Protein AF-A0A2U1LSF4-F1 (afdb_monomer_lite)

Structure (mmCIF, N/CA/C/O backbone):
data_AF-A0A2U1LSF4-F1
#
_entry.id   AF-A0A2U1LSF4-F1
#
loop_
_atom_site.group_PDB
_atom_site.id
_atom_site.type_symbol
_atom_site.label_atom_id
_atom_site.label_alt_id
_atom_site.label_comp_id
_atom_site.label_asym_id
_atom_site.label_entity_id
_atom_site.label_seq_id
_atom_site.pdbx_PDB_ins_code
_atom_site.Cartn_x
_atom_site.Cartn_y
_atom_site.Cartn_z
_atom_site.occupancy
_atom_site.B_iso_or_equiv
_atom_site.auth_seq_id
_atom_site.auth_comp_id
_atom_site.auth_asym_id
_atom_site.auth_atom_id
_atom_site.pdbx_PDB_model_num
ATOM 1 N N . MET A 1 1 ? 60.356 -8.678 -15.578 1.00 37.06 1 MET A N 1
ATOM 2 C CA . MET A 1 1 ? 59.864 -7.395 -15.037 1.00 37.06 1 MET A CA 1
ATOM 3 C C . MET A 1 1 ? 58.344 -7.369 -15.114 1.00 37.06 1 MET A C 1
ATOM 5 O O . MET A 1 1 ? 57.811 -7.650 -16.174 1.00 37.06 1 MET A O 1
ATOM 9 N N . SER A 1 2 ? 57.720 -7.039 -13.982 1.00 38.88 2 SER A N 1
ATOM 10 C CA . SER A 1 2 ? 56.344 -6.568 -13.750 1.00 38.88 2 SER A CA 1
ATOM 11 C C . SER A 1 2 ? 55.143 -7.369 -14.277 1.00 38.88 2 SER A C 1
ATOM 13 O O . SER A 1 2 ? 54.723 -7.247 -15.421 1.00 38.88 2 SER A O 1
ATOM 15 N N . ASN A 1 3 ? 54.547 -8.122 -13.349 1.00 32.72 3 ASN A N 1
ATOM 16 C CA . ASN A 1 3 ? 53.196 -8.670 -13.392 1.00 32.72 3 ASN A CA 1
ATOM 17 C C . ASN A 1 3 ? 52.212 -7.588 -12.891 1.00 32.72 3 ASN A C 1
ATOM 19 O O . ASN A 1 3 ? 52.314 -7.150 -11.743 1.00 32.72 3 ASN A O 1
ATOM 23 N N . SER A 1 4 ? 51.298 -7.132 -13.750 1.00 43.44 4 SER A N 1
ATOM 24 C CA . SER A 1 4 ? 50.299 -6.104 -13.431 1.00 43.44 4 SER A CA 1
ATOM 25 C C . SER A 1 4 ? 49.102 -6.715 -12.690 1.00 43.44 4 SER A C 1
ATOM 27 O O . SER A 1 4 ? 48.309 -7.464 -13.252 1.00 43.44 4 SER A O 1
ATOM 29 N N . ASN A 1 5 ? 48.983 -6.379 -11.406 1.00 39.09 5 ASN A N 1
ATOM 30 C CA . ASN A 1 5 ? 47.922 -6.792 -10.480 1.00 39.09 5 ASN A CA 1
ATOM 31 C C . ASN A 1 5 ? 46.547 -6.179 -10.862 1.00 39.09 5 ASN A C 1
ATOM 33 O O . ASN A 1 5 ? 46.457 -4.954 -10.938 1.00 39.09 5 ASN A O 1
ATOM 37 N N . PRO A 1 6 ? 45.443 -6.948 -10.978 1.00 43.69 6 PRO A N 1
ATOM 38 C CA . PRO A 1 6 ? 44.110 -6.407 -11.291 1.00 43.69 6 PRO A CA 1
ATOM 39 C C . PRO A 1 6 ? 43.309 -5.934 -10.055 1.00 43.69 6 PRO A C 1
ATOM 41 O O . PRO A 1 6 ? 42.104 -5.710 -10.128 1.00 43.69 6 PRO A O 1
ATOM 44 N N . LYS A 1 7 ? 43.942 -5.779 -8.885 1.00 42.88 7 LYS A N 1
ATOM 45 C CA . LYS A 1 7 ? 43.232 -5.629 -7.597 1.00 42.88 7 LYS A CA 1
ATOM 46 C C . LYS A 1 7 ? 42.677 -4.231 -7.275 1.00 42.88 7 LYS A C 1
ATOM 48 O O . LYS A 1 7 ? 42.077 -4.072 -6.219 1.00 42.88 7 LYS A O 1
ATOM 53 N N . PHE A 1 8 ? 42.812 -3.238 -8.156 1.00 44.53 8 PHE A N 1
ATOM 54 C CA . PHE A 1 8 ? 42.413 -1.853 -7.845 1.00 44.53 8 PHE A CA 1
ATOM 55 C C . PHE A 1 8 ? 41.080 -1.378 -8.450 1.00 44.53 8 PHE A C 1
ATOM 57 O O . PHE A 1 8 ? 40.647 -0.277 -8.127 1.00 44.53 8 PHE A O 1
ATOM 64 N N . GLN A 1 9 ? 40.371 -2.185 -9.251 1.00 41.66 9 GLN A N 1
ATOM 65 C CA . GLN A 1 9 ? 39.077 -1.765 -9.832 1.00 41.66 9 GLN A CA 1
ATOM 66 C C . GLN A 1 9 ? 37.835 -2.125 -8.998 1.00 41.66 9 GLN A C 1
ATOM 68 O O . GLN A 1 9 ? 36.788 -1.508 -9.173 1.00 41.66 9 GLN A O 1
ATOM 73 N N . VAL A 1 10 ? 37.928 -3.068 -8.054 1.00 44.72 10 VAL A N 1
ATOM 74 C CA . VAL A 1 10 ? 36.752 -3.550 -7.295 1.00 44.72 10 VAL A CA 1
ATOM 75 C C . VAL A 1 10 ? 36.327 -2.572 -6.183 1.00 44.72 10 VAL A C 1
ATOM 77 O O . VAL A 1 10 ? 35.171 -2.561 -5.775 1.00 44.72 10 VAL A O 1
ATOM 80 N N . GLY A 1 11 ? 37.233 -1.701 -5.725 1.00 35.41 11 GLY A N 1
ATOM 81 C CA . GLY A 1 11 ? 36.958 -0.739 -4.650 1.00 35.41 11 GLY A CA 1
ATOM 82 C C . GLY A 1 11 ? 36.161 0.499 -5.072 1.00 35.41 11 GLY A C 1
ATOM 83 O O . GLY A 1 11 ? 35.499 1.097 -4.233 1.00 35.41 11 GLY A O 1
ATOM 84 N N . LEU A 1 12 ? 36.180 0.878 -6.355 1.00 39.47 12 LEU A N 1
ATOM 85 C CA . LEU A 1 12 ? 35.541 2.118 -6.817 1.00 39.47 12 LEU A CA 1
ATOM 86 C C . LEU A 1 12 ? 34.035 1.937 -7.074 1.00 39.47 12 LEU A C 1
ATOM 88 O O . LEU A 1 12 ? 33.238 2.799 -6.720 1.00 39.47 12 LEU A O 1
ATOM 92 N N . VAL A 1 13 ? 33.628 0.766 -7.581 1.00 43.84 13 VAL A N 1
ATOM 93 C CA . VAL A 1 13 ? 32.215 0.451 -7.874 1.00 43.84 13 VAL A CA 1
ATOM 94 C C . VAL A 1 13 ? 31.368 0.390 -6.600 1.00 43.84 13 VAL A C 1
ATOM 96 O O . VAL A 1 13 ? 30.196 0.745 -6.613 1.00 43.84 13 VAL A O 1
ATOM 99 N N . VAL A 1 14 ? 31.954 -0.034 -5.478 1.00 48.50 14 VAL A N 1
ATOM 100 C CA . VAL A 1 14 ? 31.236 -0.138 -4.201 1.00 48.50 14 VAL A CA 1
ATOM 101 C C . VAL A 1 14 ? 31.009 1.242 -3.577 1.00 48.50 14 VAL A C 1
ATOM 103 O O . VAL A 1 14 ? 29.969 1.459 -2.966 1.00 48.50 14 VAL A O 1
ATOM 106 N N . VAL A 1 15 ? 31.930 2.193 -3.763 1.00 41.41 15 VAL A N 1
ATOM 107 C CA . VAL A 1 15 ? 31.846 3.531 -3.150 1.00 41.41 15 VAL A CA 1
ATOM 108 C C . VAL A 1 15 ? 30.820 4.427 -3.859 1.00 41.41 15 VAL A C 1
ATOM 110 O O . VAL A 1 15 ? 30.089 5.141 -3.176 1.00 41.41 15 VAL A O 1
ATOM 113 N N . ASP A 1 16 ? 30.655 4.311 -5.182 1.00 43.78 16 ASP A N 1
ATOM 114 C CA . ASP A 1 16 ? 29.608 5.044 -5.922 1.00 43.78 16 ASP A CA 1
ATOM 115 C C . ASP A 1 16 ? 28.178 4.581 -5.575 1.00 43.78 16 ASP A C 1
ATOM 117 O O . ASP A 1 16 ? 27.219 5.351 -5.641 1.00 43.78 16 ASP A O 1
ATOM 121 N N . VAL A 1 17 ? 28.013 3.331 -5.129 1.00 48.72 17 VAL A N 1
ATOM 122 C CA . VAL A 1 17 ? 26.703 2.780 -4.734 1.00 48.72 17 VAL A CA 1
ATOM 123 C C . VAL A 1 17 ? 26.215 3.371 -3.403 1.00 48.72 17 VAL A C 1
ATOM 125 O O . VAL A 1 17 ? 25.007 3.565 -3.223 1.00 48.72 17 VAL A O 1
ATOM 128 N N . TYR A 1 18 ? 27.132 3.736 -2.499 1.00 45.00 18 TYR A N 1
ATOM 129 C CA . TYR A 1 18 ? 26.800 4.333 -1.199 1.00 45.00 18 TYR A CA 1
ATOM 130 C C . TYR A 1 18 ? 26.370 5.805 -1.278 1.00 45.00 18 TYR A C 1
ATOM 132 O O . TYR A 1 18 ? 25.729 6.288 -0.345 1.00 45.00 18 TYR A O 1
ATOM 140 N N . ALA A 1 19 ? 26.657 6.492 -2.388 1.00 49.28 19 ALA A N 1
ATOM 141 C CA . ALA A 1 19 ? 26.279 7.885 -2.631 1.00 49.28 19 ALA A CA 1
ATOM 142 C C . ALA A 1 19 ? 25.153 8.036 -3.671 1.00 49.28 19 ALA A C 1
ATOM 144 O O . ALA A 1 19 ? 24.907 9.136 -4.165 1.00 49.28 19 ALA A O 1
ATOM 145 N N . SER A 1 20 ? 24.448 6.952 -4.022 1.00 62.59 20 SER A N 1
ATOM 146 C CA . SER A 1 20 ? 23.329 7.064 -4.958 1.00 62.59 20 SER A CA 1
ATOM 147 C C . SER A 1 20 ? 22.110 7.704 -4.268 1.00 62.59 20 SER A C 1
ATOM 149 O O . SER A 1 20 ? 21.696 7.246 -3.197 1.00 62.59 20 SER A O 1
ATOM 151 N N . PRO A 1 21 ? 21.468 8.723 -4.873 1.00 69.31 21 PRO A N 1
ATOM 152 C CA . PRO A 1 21 ? 20.225 9.305 -4.356 1.00 69.31 21 PRO A CA 1
ATOM 153 C C . PRO A 1 21 ? 19.140 8.253 -4.068 1.00 69.31 21 PRO A C 1
ATOM 155 O O . PRO A 1 21 ? 18.372 8.380 -3.117 1.00 69.31 21 PRO A O 1
ATOM 158 N N . VAL A 1 22 ? 19.130 7.166 -4.849 1.00 72.62 22 VAL A N 1
ATOM 159 C CA . VAL A 1 22 ? 18.219 6.023 -4.701 1.00 72.62 22 VAL A CA 1
ATOM 160 C C . VAL A 1 22 ? 18.399 5.321 -3.353 1.00 72.62 22 VAL A C 1
ATOM 162 O O . VAL A 1 22 ? 17.413 5.038 -2.680 1.00 72.62 22 VAL A O 1
ATOM 165 N N . PHE A 1 23 ? 19.634 5.063 -2.919 1.00 76.44 23 PHE A N 1
ATOM 166 C CA . PHE A 1 23 ? 19.897 4.370 -1.655 1.00 76.44 23 PHE A CA 1
ATOM 167 C C . PHE A 1 23 ? 19.398 5.163 -0.439 1.00 76.44 23 PHE A C 1
ATOM 169 O O . PHE A 1 23 ? 18.808 4.593 0.482 1.00 76.44 23 PHE A O 1
ATOM 176 N N . SER A 1 24 ? 19.572 6.484 -0.460 1.00 78.69 24 SER A N 1
ATOM 177 C CA . SER A 1 24 ? 19.065 7.375 0.586 1.00 78.69 24 SER A CA 1
ATOM 178 C C . SER A 1 24 ? 17.536 7.375 0.641 1.00 78.69 24 SER A C 1
ATOM 180 O O . SER A 1 24 ? 16.972 7.264 1.728 1.00 78.69 24 SER A O 1
ATOM 182 N N . ILE A 1 25 ? 16.863 7.410 -0.515 1.00 81.38 25 ILE A N 1
ATOM 183 C CA . ILE A 1 25 ? 15.395 7.327 -0.601 1.00 81.38 25 ILE A CA 1
ATOM 184 C C . ILE A 1 25 ? 14.881 6.018 0.007 1.00 81.38 25 ILE A C 1
ATOM 186 O O . ILE A 1 25 ? 13.938 6.036 0.795 1.00 81.38 25 ILE A O 1
ATOM 190 N N . LEU A 1 26 ? 15.518 4.886 -0.307 1.00 84.69 26 LEU A N 1
ATOM 191 C CA . LEU A 1 26 ? 15.120 3.580 0.225 1.00 84.69 26 LEU A CA 1
ATOM 192 C C . LEU A 1 26 ? 15.265 3.503 1.752 1.00 84.69 26 LEU A C 1
ATOM 194 O O . LEU A 1 26 ? 14.383 2.972 2.425 1.00 84.69 26 LEU A O 1
ATOM 198 N N . LYS A 1 27 ? 16.336 4.081 2.310 1.00 85.12 27 LYS A N 1
ATOM 199 C CA . LYS A 1 27 ? 16.526 4.172 3.766 1.00 85.12 27 LYS A CA 1
ATOM 200 C C . LYS A 1 27 ? 15.484 5.058 4.436 1.00 85.12 27 LYS A C 1
ATOM 202 O O . LYS A 1 27 ? 14.939 4.676 5.468 1.00 85.12 27 LYS A O 1
ATOM 207 N N . VAL A 1 28 ? 15.211 6.232 3.864 1.00 87.19 28 VAL A N 1
ATOM 208 C CA . VAL A 1 28 ? 14.184 7.142 4.389 1.00 87.19 28 VAL A CA 1
ATOM 209 C C . VAL A 1 28 ? 12.827 6.449 4.374 1.00 87.19 28 VAL A C 1
ATOM 211 O O . VAL A 1 28 ? 12.156 6.433 5.398 1.00 87.19 28 VAL A O 1
ATOM 214 N N . LEU A 1 29 ? 12.473 5.787 3.269 1.00 87.69 29 LEU A N 1
ATOM 215 C CA . LEU A 1 29 ? 11.242 5.009 3.156 1.00 87.69 29 LEU A CA 1
ATOM 216 C C . LEU A 1 29 ? 11.136 3.937 4.251 1.00 87.69 29 LEU A C 1
ATOM 218 O O . LEU A 1 29 ? 10.089 3.816 4.881 1.00 87.69 29 LEU A O 1
ATOM 222 N N . GLU A 1 30 ? 12.203 3.178 4.510 1.00 89.44 30 GLU A N 1
ATOM 223 C CA . GLU A 1 30 ? 12.209 2.158 5.565 1.00 89.44 30 GLU A CA 1
ATOM 224 C C . GLU A 1 30 ? 11.974 2.768 6.958 1.00 89.44 30 GLU A C 1
ATOM 226 O O . GLU A 1 30 ? 11.168 2.252 7.739 1.00 89.44 30 GLU A O 1
ATOM 231 N N . VAL A 1 31 ? 12.643 3.883 7.266 1.00 91.00 31 VAL A N 1
ATOM 232 C CA . VAL A 1 31 ? 12.461 4.611 8.531 1.00 91.00 31 VAL A CA 1
ATOM 233 C C . VAL A 1 31 ? 11.034 5.142 8.646 1.00 91.00 31 VAL A C 1
ATOM 235 O O . VAL A 1 31 ? 10.408 4.962 9.689 1.00 91.00 31 VAL A O 1
ATOM 238 N N . THR A 1 32 ? 10.487 5.725 7.578 1.00 90.56 32 THR A N 1
ATOM 239 C CA . THR A 1 32 ? 9.107 6.220 7.532 1.00 90.56 32 THR A CA 1
ATOM 240 C C . THR A 1 32 ? 8.101 5.095 7.764 1.00 90.56 32 THR A C 1
ATOM 242 O O . THR A 1 32 ? 7.183 5.268 8.556 1.00 90.56 32 THR A O 1
ATOM 245 N N . VAL A 1 33 ? 8.283 3.921 7.152 1.00 92.62 33 VAL A N 1
ATOM 246 C CA . VAL A 1 33 ? 7.398 2.759 7.359 1.00 92.62 33 VAL A CA 1
ATOM 247 C C . VAL A 1 33 ? 7.415 2.302 8.815 1.00 92.62 33 VAL A C 1
ATOM 249 O O . VAL A 1 33 ? 6.355 2.122 9.414 1.00 92.62 33 VAL A O 1
ATOM 252 N N . LYS A 1 34 ? 8.606 2.144 9.407 1.00 92.88 34 LYS A N 1
ATOM 253 C CA . LYS A 1 34 ? 8.742 1.763 10.823 1.00 92.88 34 LYS A CA 1
ATOM 254 C C . LYS A 1 34 ? 8.123 2.807 11.745 1.00 92.88 34 LYS A C 1
ATOM 256 O O . LYS A 1 34 ? 7.481 2.449 12.729 1.00 92.88 34 LYS A O 1
ATOM 261 N N . PHE A 1 35 ? 8.296 4.083 11.412 1.00 93.56 35 PHE A N 1
ATOM 262 C CA . PHE A 1 35 ? 7.701 5.181 12.154 1.00 93.56 35 PHE A CA 1
ATOM 263 C C . PHE A 1 35 ? 6.171 5.160 12.074 1.00 93.56 35 PHE A C 1
ATOM 265 O O . PHE A 1 35 ? 5.537 5.228 13.116 1.00 93.56 35 PHE A O 1
ATOM 272 N N . ILE A 1 36 ? 5.576 4.984 10.888 1.00 93.00 36 ILE A N 1
ATOM 273 C CA . ILE A 1 36 ? 4.115 4.883 10.713 1.00 93.00 36 ILE A CA 1
ATOM 274 C C . ILE A 1 36 ? 3.548 3.722 11.529 1.00 93.00 36 ILE A C 1
ATOM 276 O O . ILE A 1 36 ? 2.548 3.897 12.220 1.00 93.00 36 ILE A O 1
ATOM 280 N N . LEU A 1 37 ? 4.190 2.550 11.473 1.00 93.75 37 LEU A N 1
ATOM 281 C CA . LEU A 1 37 ? 3.776 1.384 12.257 1.00 93.75 37 LEU A CA 1
ATOM 282 C C . LEU A 1 37 ? 3.753 1.714 13.750 1.00 93.75 37 LEU A C 1
ATOM 284 O O . LEU A 1 37 ? 2.719 1.550 14.396 1.00 93.75 37 LEU A O 1
ATOM 288 N N . LYS A 1 38 ? 4.863 2.246 14.268 1.00 93.81 38 LYS A N 1
ATOM 289 C CA . LYS A 1 38 ? 4.995 2.623 15.676 1.00 93.81 38 LYS A CA 1
ATOM 290 C C . LYS A 1 38 ? 3.989 3.705 16.083 1.00 93.81 38 LYS A C 1
ATOM 292 O O . LYS A 1 38 ? 3.303 3.550 17.085 1.00 93.81 38 LYS A O 1
ATOM 297 N N . ASP A 1 39 ? 3.853 4.766 15.291 1.00 92.94 39 ASP A N 1
ATOM 298 C CA . ASP A 1 39 ? 2.920 5.866 15.558 1.00 92.94 39 ASP A CA 1
ATOM 299 C C . ASP A 1 39 ? 1.464 5.382 15.563 1.00 92.94 39 ASP A C 1
ATOM 301 O O . ASP A 1 39 ? 0.668 5.803 16.403 1.00 92.94 39 ASP A O 1
ATOM 305 N N . SER A 1 40 ? 1.115 4.454 14.664 1.00 92.81 40 SER A N 1
ATOM 306 C CA . SER A 1 40 ? -0.220 3.852 14.621 1.00 92.81 40 SER A CA 1
ATOM 307 C C . SER A 1 40 ? -0.523 2.997 15.853 1.00 92.81 40 SER A C 1
ATOM 309 O O . SER A 1 40 ? -1.642 3.037 16.370 1.00 92.81 40 SER A O 1
ATOM 311 N N . GLU A 1 41 ? 0.477 2.278 16.364 1.00 91.62 41 GLU A N 1
ATOM 312 C CA . GLU A 1 41 ? 0.357 1.449 17.562 1.00 91.62 41 GLU A CA 1
ATOM 313 C C . GLU A 1 41 ? 0.235 2.298 18.835 1.00 91.62 41 GLU A C 1
ATOM 315 O O . GLU A 1 41 ? -0.596 2.005 19.699 1.00 91.62 41 GLU A O 1
ATOM 320 N N . GLU A 1 42 ? 1.017 3.376 18.929 1.00 92.50 42 GLU A N 1
ATOM 321 C CA . GLU A 1 42 ? 1.019 4.290 20.075 1.00 92.50 42 GLU A CA 1
ATOM 322 C C . GLU A 1 42 ? -0.264 5.127 20.142 1.00 92.50 42 GLU A C 1
ATOM 324 O O . GLU A 1 42 ? -0.877 5.246 21.205 1.00 92.50 42 GLU A O 1
ATOM 329 N N . LYS A 1 43 ? -0.705 5.693 19.010 1.00 89.12 43 LYS A N 1
ATOM 330 C CA . LYS A 1 43 ? -1.835 6.634 18.977 1.00 89.12 43 LYS A CA 1
ATOM 331 C C . LYS A 1 43 ? -3.204 5.975 18.847 1.00 89.12 43 LYS A C 1
ATOM 333 O O . LYS A 1 43 ? -4.196 6.602 19.231 1.00 89.12 43 LYS A O 1
ATOM 338 N N . LYS A 1 44 ? -3.290 4.747 18.321 1.00 85.81 44 LYS A N 1
ATOM 339 C CA . LYS A 1 44 ? -4.533 3.977 18.110 1.00 85.81 44 LYS A CA 1
ATOM 340 C C . LYS A 1 44 ? -5.667 4.825 17.511 1.00 85.81 44 LYS A C 1
ATOM 342 O O . LYS A 1 44 ? -5.663 5.109 16.320 1.00 85.81 44 LYS A O 1
ATOM 347 N N . THR A 1 45 ? -6.627 5.261 18.330 1.00 83.31 45 THR A N 1
ATOM 348 C CA . THR A 1 45 ? -7.805 6.042 17.911 1.00 83.31 45 THR A CA 1
ATOM 349 C C . THR A 1 45 ? -7.486 7.486 17.521 1.00 83.31 45 THR A C 1
ATOM 351 O O . THR A 1 45 ? -8.277 8.112 16.824 1.00 83.31 45 THR A O 1
ATOM 354 N N . THR A 1 46 ? -6.336 8.017 17.943 1.00 88.44 46 THR A N 1
ATOM 355 C CA . THR A 1 46 ? -5.875 9.381 17.621 1.00 88.44 46 THR A CA 1
ATOM 356 C C . THR A 1 46 ? -4.877 9.421 16.463 1.00 88.44 46 THR A C 1
ATOM 358 O O . THR A 1 46 ? -4.335 10.479 16.139 1.00 88.44 46 THR A O 1
ATOM 361 N N . PHE A 1 47 ? -4.613 8.273 15.833 1.00 91.50 47 PHE A N 1
ATOM 362 C CA . PHE A 1 47 ? -3.705 8.191 14.698 1.00 91.50 47 PHE A CA 1
ATOM 363 C C . PHE A 1 47 ? -4.249 8.995 13.510 1.00 91.50 47 PHE A C 1
ATOM 365 O O . PHE A 1 47 ? -5.378 8.786 13.066 1.00 91.50 47 PHE A O 1
ATOM 372 N N . ASN A 1 48 ? -3.427 9.902 12.977 1.00 90.12 48 ASN A N 1
ATOM 373 C CA . ASN A 1 48 ? -3.771 10.706 11.810 1.00 90.12 48 ASN A CA 1
ATOM 374 C C . ASN A 1 48 ? -2.942 10.250 10.597 1.00 90.12 48 ASN A C 1
ATOM 376 O O . ASN A 1 48 ? -1.741 10.521 10.560 1.00 90.12 48 ASN A O 1
ATOM 380 N N . PRO A 1 49 ? -3.555 9.606 9.587 1.00 88.25 49 PRO A N 1
ATOM 381 C CA . PRO A 1 49 ? -2.832 9.081 8.434 1.00 88.25 49 PRO A CA 1
ATOM 382 C C . PRO A 1 49 ? -2.435 10.165 7.412 1.00 88.25 49 PRO A C 1
ATOM 384 O O . PRO A 1 49 ? -1.531 9.949 6.606 1.00 88.25 49 PRO A O 1
ATOM 387 N N . ARG A 1 50 ? -3.096 11.334 7.414 1.00 87.88 50 ARG A N 1
ATOM 388 C CA . ARG A 1 50 ? -2.965 12.351 6.350 1.00 87.88 50 ARG A CA 1
ATOM 389 C C . ARG A 1 50 ? -1.548 12.913 6.155 1.00 87.88 50 ARG A C 1
ATOM 391 O O . ARG A 1 50 ? -1.142 13.018 4.999 1.00 87.88 50 ARG A O 1
ATOM 398 N N . PRO A 1 51 ? -0.767 13.236 7.203 1.00 88.56 51 PRO A N 1
ATOM 399 C CA . PRO A 1 51 ? 0.587 13.778 7.037 1.00 88.56 51 PRO A CA 1
ATOM 400 C C . PRO A 1 51 ? 1.545 12.849 6.273 1.00 88.56 51 PRO A C 1
ATOM 402 O O . PRO A 1 51 ? 2.480 13.310 5.614 1.00 88.56 51 PRO A O 1
ATOM 405 N N . TYR A 1 52 ? 1.307 11.535 6.327 1.00 86.38 52 TYR A N 1
ATOM 406 C CA . TYR A 1 52 ? 2.160 10.541 5.679 1.00 86.38 52 TYR A CA 1
ATOM 407 C C . TYR A 1 52 ? 1.971 10.493 4.162 1.00 86.38 52 TYR A C 1
ATOM 409 O O . TYR A 1 52 ? 2.934 10.211 3.452 1.00 86.38 52 TYR A O 1
ATOM 417 N N . PHE A 1 53 ? 0.778 10.828 3.658 1.00 83.56 53 PHE A N 1
ATOM 418 C CA . PHE A 1 53 ? 0.535 10.942 2.218 1.00 83.56 53 PHE A CA 1
ATOM 419 C C . PHE A 1 53 ? 1.464 11.989 1.599 1.00 83.56 53 PHE A C 1
ATOM 421 O O . PHE A 1 53 ? 2.248 11.679 0.708 1.00 83.56 53 PHE A O 1
ATOM 428 N N . SER A 1 54 ? 1.459 13.203 2.156 1.00 79.81 54 SER A N 1
ATOM 429 C CA . SER A 1 54 ? 2.272 14.321 1.668 1.00 79.81 54 SER A CA 1
ATOM 430 C C . SER A 1 54 ? 3.778 14.062 1.754 1.00 79.81 54 SER A C 1
ATOM 432 O O . SER A 1 54 ? 4.546 14.662 1.011 1.00 79.81 54 SER A O 1
ATOM 434 N N . THR A 1 55 ? 4.211 13.179 2.658 1.00 80.31 55 THR A N 1
ATOM 435 C CA . THR A 1 55 ? 5.628 12.809 2.802 1.00 80.31 55 THR A CA 1
ATOM 436 C C . THR A 1 55 ? 6.063 11.787 1.747 1.00 80.31 55 THR A C 1
ATOM 438 O O . THR A 1 55 ? 7.204 11.815 1.294 1.00 80.31 55 THR A O 1
ATOM 441 N N . LEU A 1 56 ? 5.165 10.878 1.355 1.00 79.00 56 LEU A N 1
ATOM 442 C CA . LEU A 1 56 ? 5.455 9.796 0.411 1.00 79.00 56 LEU A CA 1
ATOM 443 C C . LEU A 1 56 ? 5.162 10.178 -1.047 1.00 79.00 56 LEU A C 1
ATOM 445 O O . LEU A 1 56 ? 5.777 9.612 -1.946 1.00 79.00 56 LEU A O 1
ATOM 449 N N . ASP A 1 57 ? 4.284 11.153 -1.285 1.00 77.50 57 ASP A N 1
ATOM 450 C CA . ASP A 1 57 ? 3.909 11.615 -2.627 1.00 77.50 57 ASP A CA 1
ATOM 451 C C . ASP A 1 57 ? 5.104 12.086 -3.494 1.00 77.50 57 ASP A C 1
ATOM 453 O O . ASP A 1 57 ? 5.246 11.626 -4.633 1.00 77.50 57 ASP A O 1
ATOM 457 N N . PRO A 1 58 ? 6.061 12.886 -2.975 1.00 76.44 58 PRO A N 1
ATOM 458 C CA . PRO A 1 58 ? 7.217 13.321 -3.762 1.00 76.44 58 PRO A CA 1
ATOM 459 C C . PRO A 1 58 ? 8.127 12.170 -4.208 1.00 76.44 58 PRO A C 1
ATOM 461 O O . PRO A 1 58 ? 8.849 12.301 -5.193 1.00 76.44 58 PRO A O 1
ATOM 464 N N . VAL A 1 59 ? 8.095 11.027 -3.512 1.00 76.75 59 VAL A N 1
ATOM 465 C CA . VAL A 1 59 ? 8.952 9.869 -3.815 1.00 76.75 59 VAL A CA 1
ATOM 466 C C . VAL A 1 59 ? 8.566 9.216 -5.150 1.00 76.75 59 VAL A C 1
ATOM 468 O O . VAL A 1 59 ? 9.375 8.502 -5.739 1.00 76.75 59 VAL A O 1
ATOM 471 N N . PHE A 1 60 ? 7.354 9.456 -5.662 1.00 76.62 60 PHE A N 1
ATOM 472 C CA . PHE A 1 60 ? 6.889 8.878 -6.926 1.00 76.62 60 PHE A CA 1
ATOM 473 C C . PHE A 1 60 ? 7.408 9.603 -8.174 1.00 76.62 60 PHE A C 1
ATOM 475 O O . PHE A 1 60 ? 7.373 9.039 -9.283 1.00 76.62 60 PHE A O 1
ATOM 482 N N . ASP A 1 61 ? 7.852 10.853 -8.031 1.00 74.56 61 ASP A N 1
ATOM 483 C CA . ASP A 1 61 ? 8.354 11.620 -9.162 1.00 74.56 61 ASP A CA 1
ATOM 484 C C . ASP A 1 61 ? 9.774 11.165 -9.532 1.00 74.56 61 ASP A C 1
ATOM 486 O O . ASP A 1 61 ? 10.632 10.972 -8.677 1.00 74.56 61 ASP A O 1
ATOM 490 N N . GLY A 1 62 ? 10.007 10.875 -10.813 1.00 71.62 62 GLY A N 1
ATOM 491 C CA . GLY A 1 62 ? 11.285 10.309 -11.279 1.00 71.62 62 GLY A CA 1
ATOM 492 C C . GLY A 1 62 ? 11.668 8.909 -10.751 1.00 71.62 62 GLY A C 1
ATOM 493 O O . GLY A 1 62 ? 12.762 8.434 -11.057 1.00 71.62 62 GLY A O 1
ATOM 494 N N . ALA A 1 63 ? 10.802 8.216 -9.997 1.00 82.25 63 ALA A N 1
ATOM 495 C CA . ALA A 1 63 ? 11.105 6.895 -9.439 1.00 82.25 63 ALA A CA 1
ATOM 496 C C . ALA A 1 63 ? 11.386 5.834 -10.520 1.00 82.25 63 ALA A C 1
ATOM 498 O O . ALA A 1 63 ? 10.595 5.633 -11.446 1.00 82.25 63 ALA A O 1
ATOM 499 N N . ASN A 1 64 ? 12.494 5.106 -10.361 1.00 88.12 64 ASN A N 1
ATOM 500 C CA . ASN A 1 64 ? 12.816 3.938 -11.179 1.00 88.12 64 ASN A CA 1
ATOM 501 C C . ASN A 1 64 ? 12.121 2.669 -10.640 1.00 88.12 64 ASN A C 1
ATOM 503 O O . ASN A 1 64 ? 11.557 2.660 -9.545 1.00 88.12 64 ASN A O 1
ATOM 507 N N . LEU A 1 65 ? 12.191 1.563 -11.389 1.00 88.69 65 LEU A N 1
ATOM 508 C CA . LEU A 1 65 ? 11.542 0.306 -10.996 1.00 88.69 65 LEU A CA 1
ATOM 509 C C . LEU A 1 65 ? 12.012 -0.217 -9.624 1.00 88.69 65 LEU A C 1
ATOM 511 O O . LEU A 1 65 ? 11.207 -0.765 -8.876 1.00 88.69 65 LEU A O 1
ATOM 515 N N . GLN A 1 66 ? 13.281 -0.019 -9.255 1.00 89.56 66 GLN A N 1
ATOM 516 C CA . GLN A 1 66 ? 13.799 -0.429 -7.945 1.00 89.56 66 GLN A CA 1
ATOM 517 C C . GLN A 1 66 ? 13.087 0.320 -6.809 1.00 89.56 66 GLN A C 1
ATOM 519 O O . GLN A 1 66 ? 12.618 -0.310 -5.864 1.00 89.56 66 GLN A O 1
ATOM 524 N N . VAL A 1 67 ? 12.930 1.641 -6.929 1.00 89.94 67 VAL A N 1
ATOM 525 C CA . VAL A 1 67 ? 12.184 2.456 -5.956 1.00 89.94 67 VAL A CA 1
ATOM 526 C C . VAL A 1 67 ? 10.707 2.057 -5.925 1.00 89.94 67 VAL A C 1
ATOM 528 O O . VAL A 1 67 ? 10.146 1.883 -4.848 1.00 89.94 67 VAL A O 1
ATOM 531 N N . LEU A 1 68 ? 10.085 1.831 -7.087 1.00 91.94 68 LEU A N 1
ATOM 532 C CA . LEU A 1 68 ? 8.677 1.422 -7.179 1.00 91.94 68 LEU A CA 1
ATOM 533 C C . LEU A 1 68 ? 8.415 0.060 -6.514 1.00 91.94 68 LEU A C 1
ATOM 535 O O . LEU A 1 68 ? 7.443 -0.092 -5.778 1.00 91.94 68 LEU A O 1
ATOM 539 N N . THR A 1 69 ? 9.289 -0.928 -6.723 1.00 93.38 69 THR A N 1
ATOM 540 C CA . THR A 1 69 ? 9.164 -2.248 -6.070 1.00 93.38 69 THR A CA 1
ATOM 541 C C . THR A 1 69 ? 9.409 -2.185 -4.561 1.00 93.38 69 THR A C 1
ATOM 543 O O . THR A 1 69 ? 8.749 -2.898 -3.799 1.00 93.38 69 THR A O 1
ATOM 546 N N . ALA A 1 70 ? 10.299 -1.299 -4.103 1.00 92.94 70 ALA A N 1
ATOM 547 C CA . ALA A 1 70 ? 10.497 -1.047 -2.680 1.00 92.94 70 ALA A CA 1
ATOM 548 C C . ALA A 1 70 ? 9.273 -0.371 -2.047 1.00 92.94 70 ALA A C 1
ATOM 550 O O . ALA A 1 70 ? 8.807 -0.828 -1.008 1.00 92.94 70 ALA A O 1
ATOM 551 N N . LEU A 1 71 ? 8.695 0.639 -2.706 1.00 93.31 71 LEU A N 1
ATOM 552 C CA . LEU A 1 71 ? 7.431 1.262 -2.299 1.00 93.31 71 LEU A CA 1
ATOM 553 C C . LEU A 1 71 ? 6.301 0.234 -2.213 1.00 93.31 71 LEU A C 1
ATOM 555 O O . LEU A 1 71 ? 5.622 0.168 -1.194 1.00 93.31 71 LEU A O 1
ATOM 559 N N . ALA A 1 72 ? 6.146 -0.625 -3.223 1.00 95.31 72 ALA A N 1
ATOM 560 C CA . ALA A 1 72 ? 5.150 -1.694 -3.192 1.00 95.31 72 ALA A CA 1
ATOM 561 C C . ALA A 1 72 ? 5.366 -2.655 -2.007 1.00 95.31 72 ALA A C 1
ATOM 563 O O . ALA A 1 72 ? 4.417 -3.039 -1.325 1.00 95.31 72 ALA A O 1
ATOM 564 N N . SER A 1 73 ? 6.621 -3.007 -1.715 1.00 95.75 73 SER A N 1
ATOM 565 C CA . SER A 1 73 ? 6.962 -3.847 -0.559 1.00 95.75 73 SER A CA 1
ATOM 566 C C . SER A 1 73 ? 6.627 -3.152 0.767 1.00 95.75 73 SER A C 1
ATOM 568 O O . SER A 1 73 ? 6.070 -3.777 1.669 1.00 95.75 73 SER A O 1
ATOM 570 N N . SER A 1 74 ? 6.894 -1.849 0.867 1.00 95.25 74 SER A N 1
ATOM 571 C CA . SER A 1 74 ? 6.521 -1.015 2.011 1.00 95.25 74 SER A CA 1
ATOM 572 C C . SER A 1 74 ? 5.006 -0.900 2.187 1.00 95.25 74 SER A C 1
ATOM 574 O O . SER A 1 74 ? 4.509 -1.022 3.305 1.00 95.25 74 SER A O 1
ATOM 576 N N . PHE A 1 75 ? 4.245 -0.733 1.104 1.00 95.81 75 PHE A N 1
ATOM 577 C CA . PHE A 1 75 ? 2.782 -0.685 1.163 1.00 95.81 75 PHE A CA 1
ATOM 578 C C . PHE A 1 75 ? 2.188 -2.015 1.618 1.00 95.81 75 PHE A C 1
ATOM 580 O O . PHE A 1 75 ? 1.277 -2.008 2.439 1.00 95.81 75 PHE A O 1
ATOM 587 N N . HIS A 1 76 ?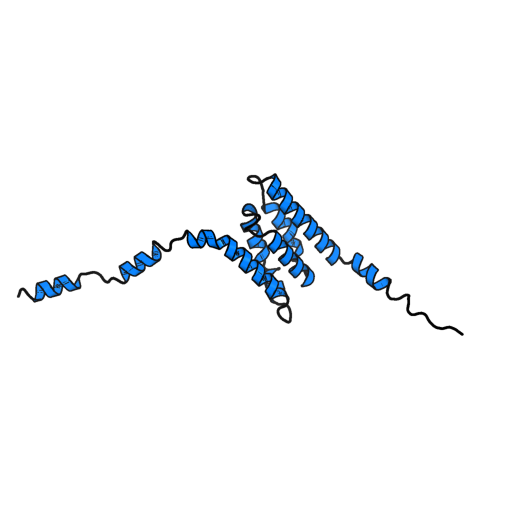 2.745 -3.154 1.210 1.00 97.38 76 HIS A N 1
ATOM 588 C CA . HIS A 1 76 ? 2.317 -4.446 1.752 1.00 97.38 76 HIS A CA 1
ATOM 589 C C . HIS A 1 76 ? 2.529 -4.554 3.280 1.00 97.38 76 HIS A C 1
ATOM 591 O O . HIS A 1 76 ? 1.725 -5.149 4.006 1.00 97.38 76 HIS A O 1
ATOM 597 N N . VAL A 1 77 ? 3.615 -3.972 3.804 1.00 96.56 77 VAL A N 1
ATOM 598 C CA . VAL A 1 77 ? 3.85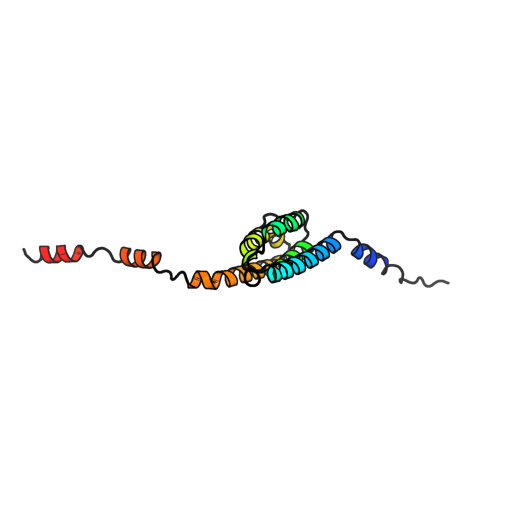7 -3.903 5.255 1.00 96.56 77 VAL A CA 1
ATOM 599 C C . VAL A 1 77 ? 2.822 -3.012 5.947 1.00 96.56 77 VAL A C 1
ATOM 601 O O . VAL A 1 77 ? 2.357 -3.375 7.025 1.00 96.56 77 VAL A O 1
ATOM 604 N N . LEU A 1 78 ? 2.431 -1.905 5.313 1.00 95.50 78 LEU A N 1
ATOM 605 C CA . LEU A 1 78 ? 1.435 -0.939 5.793 1.00 95.50 78 LEU A CA 1
ATOM 606 C C . LEU A 1 78 ? -0.009 -1.279 5.382 1.00 95.50 78 LEU A C 1
ATOM 608 O O . LEU A 1 78 ? -0.859 -0.391 5.340 1.00 95.50 78 LEU A O 1
ATOM 612 N N . GLN A 1 79 ? -0.289 -2.537 5.035 1.00 96.38 79 GLN A N 1
ATOM 613 C CA . GLN A 1 79 ? -1.586 -2.936 4.493 1.00 96.38 79 GLN A CA 1
ATOM 614 C C . GLN A 1 79 ? -2.772 -2.573 5.416 1.00 96.38 79 GLN A C 1
ATOM 616 O O . GLN A 1 79 ? -2.635 -2.621 6.646 1.00 96.38 79 GLN A O 1
ATOM 621 N N . PRO A 1 80 ? -3.962 -2.318 4.842 1.00 95.38 80 PRO A N 1
ATOM 622 C CA . PRO A 1 80 ? -5.182 -1.989 5.584 1.00 95.38 80 PRO A CA 1
ATOM 623 C C . PRO A 1 80 ? -5.545 -2.983 6.696 1.00 95.38 80 PRO A C 1
ATOM 625 O O . PRO A 1 80 ? -6.033 -2.585 7.750 1.00 95.38 80 PRO A O 1
ATOM 628 N N . LEU A 1 81 ? -5.252 -4.274 6.506 1.00 94.25 81 LEU A N 1
ATOM 629 C CA . LEU A 1 81 ? -5.527 -5.307 7.508 1.00 94.25 81 LEU A CA 1
ATOM 630 C C . LEU A 1 81 ? -4.693 -5.133 8.793 1.00 94.25 81 LEU A C 1
ATOM 632 O O . LEU A 1 81 ? -5.141 -5.514 9.871 1.00 94.25 81 LEU A O 1
ATOM 636 N N . LYS A 1 82 ? -3.491 -4.546 8.692 1.00 93.69 82 LYS A N 1
ATOM 637 C CA . LYS A 1 82 ? -2.610 -4.267 9.839 1.00 93.69 82 LYS A CA 1
ATOM 638 C C . LYS A 1 82 ? -2.890 -2.910 10.465 1.00 93.69 82 LYS A C 1
ATOM 640 O O . LYS A 1 82 ? -2.844 -2.786 11.684 1.00 93.69 82 LYS A O 1
ATOM 645 N N . ILE A 1 83 ? -3.168 -1.901 9.638 1.00 94.62 83 ILE A N 1
ATOM 646 C CA . ILE A 1 83 ? -3.437 -0.535 10.093 1.00 94.62 83 ILE A CA 1
ATOM 647 C C . ILE A 1 83 ? -4.748 -0.039 9.460 1.00 94.62 83 ILE A C 1
ATOM 649 O O . ILE A 1 83 ? -4.714 0.723 8.490 1.00 94.62 83 ILE A O 1
ATOM 653 N N . PRO A 1 84 ? -5.923 -0.409 10.006 1.00 92.62 84 PRO A N 1
ATOM 654 C CA . PRO A 1 84 ? -7.212 -0.038 9.414 1.00 92.62 84 PRO A CA 1
ATOM 655 C C . PRO A 1 84 ? -7.404 1.476 9.259 1.00 92.62 84 PRO A C 1
ATOM 657 O O . PRO A 1 84 ? -7.976 1.937 8.272 1.00 92.62 84 PRO A O 1
ATOM 660 N N . ALA A 1 85 ? -6.861 2.274 10.183 1.00 91.75 85 ALA A N 1
ATOM 661 C CA . ALA A 1 85 ? -6.911 3.735 10.117 1.00 91.75 85 ALA A CA 1
ATOM 662 C C . ALA A 1 85 ? -6.092 4.331 8.950 1.00 91.75 85 ALA A C 1
ATOM 664 O O . ALA A 1 85 ? -6.307 5.480 8.575 1.00 91.75 85 ALA A O 1
ATOM 665 N N . PHE A 1 86 ? -5.178 3.565 8.347 1.00 93.38 86 PHE A N 1
ATOM 666 C CA . PHE A 1 86 ? -4.353 3.991 7.213 1.00 93.38 86 PHE A CA 1
ATOM 667 C C . PHE A 1 86 ? -4.966 3.634 5.846 1.00 93.38 86 PHE A C 1
ATOM 669 O O . PHE A 1 86 ? -4.449 4.061 4.818 1.00 93.38 86 PHE A O 1
ATOM 676 N N . SER A 1 87 ? -6.086 2.902 5.811 1.00 94.12 87 SER A N 1
ATOM 677 C CA . SER A 1 87 ? -6.644 2.290 4.590 1.00 94.12 87 SER A CA 1
ATOM 678 C C . SER A 1 87 ? -6.887 3.266 3.434 1.00 94.12 87 SER A C 1
ATOM 680 O O . SER A 1 87 ? -6.558 2.957 2.291 1.00 94.12 87 SER A O 1
ATOM 682 N N . PHE A 1 88 ? -7.431 4.4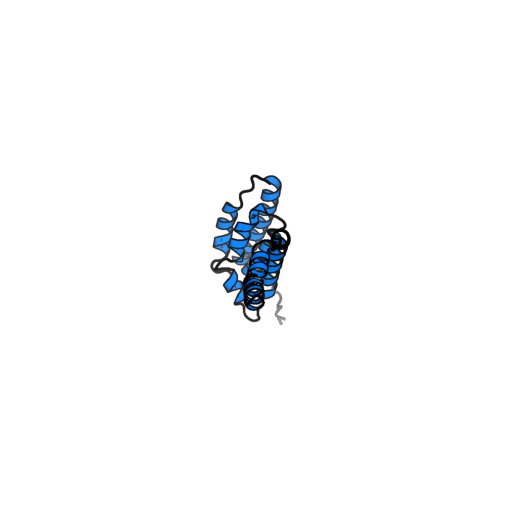55 3.714 1.00 93.56 88 PHE A N 1
ATOM 683 C CA . PHE A 1 88 ? -7.704 5.452 2.673 1.00 93.56 88 PHE A CA 1
ATOM 684 C C . PHE A 1 88 ? -6.421 6.029 2.073 1.00 93.56 88 PHE A C 1
ATOM 686 O O . PHE A 1 88 ? -6.280 6.065 0.855 1.00 93.56 88 PHE A O 1
ATOM 693 N N . VAL A 1 89 ? -5.462 6.419 2.918 1.00 94.00 89 VAL A N 1
ATOM 694 C CA . VAL A 1 89 ? -4.161 6.924 2.454 1.00 94.00 89 VAL A CA 1
ATOM 695 C C . VAL A 1 89 ? -3.400 5.834 1.707 1.00 94.00 89 VAL A C 1
ATOM 697 O O . VAL A 1 89 ? -2.816 6.093 0.661 1.00 94.00 89 VAL A O 1
ATOM 700 N N . TRP A 1 90 ? -3.453 4.597 2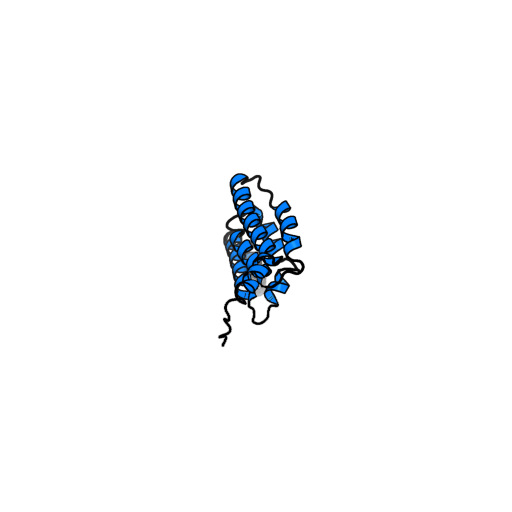.198 1.00 96.31 90 TRP A N 1
ATOM 701 C CA . TRP A 1 90 ? -2.868 3.447 1.521 1.00 96.31 90 TRP A CA 1
ATOM 702 C C . TRP A 1 90 ? -3.430 3.270 0.106 1.00 96.31 90 TRP A C 1
ATOM 704 O O . TRP A 1 90 ? -2.662 3.123 -0.843 1.00 96.31 90 TRP A O 1
ATOM 714 N N . LEU A 1 91 ? -4.755 3.341 -0.058 1.00 95.88 91 LEU A N 1
ATOM 715 C CA . LEU A 1 91 ? -5.396 3.198 -1.363 1.00 95.88 91 LEU A CA 1
ATOM 716 C C . LEU A 1 91 ? -5.035 4.357 -2.303 1.00 95.88 91 LEU A C 1
ATOM 718 O O . LEU A 1 91 ? -4.742 4.115 -3.474 1.00 95.88 91 LEU A O 1
ATOM 722 N N . GLU A 1 92 ? -4.997 5.594 -1.795 1.00 94.38 92 GLU A N 1
ATOM 723 C CA . GLU A 1 92 ? -4.541 6.771 -2.550 1.00 94.38 92 GLU A CA 1
ATOM 724 C C . GLU A 1 92 ? -3.094 6.585 -3.060 1.00 94.38 92 GLU A C 1
ATOM 726 O O . GLU A 1 92 ? -2.808 6.880 -4.219 1.00 94.38 92 GLU A O 1
ATOM 731 N N . LEU A 1 93 ? -2.192 6.029 -2.240 1.00 94.00 93 LEU A N 1
ATOM 732 C CA . LEU A 1 93 ? -0.795 5.763 -2.615 1.00 94.00 93 LEU A CA 1
ATOM 733 C C . LEU A 1 93 ? -0.660 4.621 -3.636 1.00 94.00 93 LEU A C 1
ATOM 735 O O . LEU A 1 93 ? 0.066 4.752 -4.623 1.00 94.00 93 LEU A O 1
ATOM 739 N N . VAL A 1 94 ? -1.369 3.506 -3.431 1.00 95.38 94 VAL A N 1
ATOM 740 C CA . VAL A 1 94 ? -1.320 2.332 -4.326 1.00 95.38 94 VAL A CA 1
ATOM 741 C C . VAL A 1 94 ? -1.932 2.633 -5.693 1.00 95.38 94 VAL A C 1
ATOM 743 O O . VAL A 1 94 ? -1.454 2.120 -6.704 1.00 95.38 94 VAL A O 1
ATOM 746 N N . SER A 1 95 ? -2.957 3.484 -5.746 1.00 94.81 95 SER A N 1
ATOM 747 C CA . SER A 1 95 ? -3.608 3.902 -6.995 1.00 94.81 95 SER A CA 1
ATOM 748 C C . SER A 1 95 ? -2.967 5.139 -7.638 1.00 94.81 95 SER A C 1
ATOM 750 O O . SER A 1 95 ? -3.438 5.615 -8.672 1.00 94.81 95 SER A O 1
ATOM 752 N N . HIS A 1 96 ? -1.882 5.669 -7.061 1.00 94.19 96 HIS A N 1
ATOM 753 C CA . HIS A 1 96 ? -1.323 6.945 -7.484 1.00 94.19 96 HIS A CA 1
ATOM 754 C C . HIS A 1 96 ? -0.864 6.933 -8.956 1.00 94.19 96 HIS A C 1
ATOM 756 O O . HIS A 1 96 ? -0.174 6.013 -9.409 1.00 94.19 96 HIS A O 1
ATOM 762 N N . ARG A 1 97 ? -1.195 7.996 -9.710 1.00 91.44 97 ARG A N 1
ATOM 763 C CA . ARG A 1 97 ? -0.942 8.112 -11.166 1.00 91.44 97 ARG A CA 1
ATOM 764 C C . ARG A 1 97 ? 0.535 8.017 -11.560 1.00 91.44 97 ARG A C 1
ATOM 766 O O . ARG A 1 97 ? 0.848 7.621 -12.677 1.00 91.44 97 ARG A O 1
ATOM 773 N N . SER A 1 98 ? 1.439 8.368 -10.647 1.00 89.88 98 SER A N 1
ATOM 774 C CA . SER A 1 98 ? 2.889 8.276 -10.858 1.00 89.88 98 SER A CA 1
ATOM 775 C C . SER A 1 98 ? 3.484 6.958 -10.356 1.00 89.88 98 SER A C 1
ATOM 777 O O . SER A 1 98 ? 4.657 6.699 -10.606 1.00 89.88 98 SER A O 1
ATOM 779 N N . PHE A 1 99 ? 2.693 6.128 -9.672 1.00 93.00 99 PHE A N 1
ATOM 780 C CA . PHE A 1 99 ? 3.108 4.845 -9.113 1.00 93.00 99 PHE A CA 1
ATOM 781 C C . PHE A 1 99 ? 2.567 3.674 -9.934 1.00 93.00 99 PHE A C 1
ATOM 783 O O . PHE A 1 99 ? 3.349 2.949 -10.548 1.00 93.00 99 PHE A O 1
ATOM 790 N N . MET A 1 100 ? 1.240 3.514 -9.990 1.00 94.62 100 MET A N 1
ATOM 791 C CA . MET A 1 100 ? 0.598 2.329 -10.566 1.00 94.62 100 MET A CA 1
ATOM 792 C C . MET A 1 100 ? 0.966 2.135 -12.046 1.00 94.62 100 MET A C 1
ATOM 794 O O . MET A 1 100 ? 1.470 1.062 -12.386 1.00 94.62 100 MET A O 1
ATOM 798 N N . PRO A 1 101 ? 0.824 3.140 -12.936 1.00 92.81 101 PRO A N 1
ATOM 799 C CA . PRO A 1 101 ? 1.178 2.958 -14.340 1.00 92.81 101 PRO A CA 1
ATOM 800 C C . PRO A 1 101 ? 2.660 2.634 -14.523 1.00 92.81 101 PRO A C 1
ATOM 802 O O . PRO A 1 101 ? 2.994 1.750 -15.306 1.00 92.81 101 PRO A O 1
ATOM 805 N N . LYS A 1 102 ? 3.560 3.292 -13.778 1.00 92.38 102 LYS A N 1
ATOM 806 C CA . LYS A 1 102 ? 5.008 3.058 -13.894 1.00 92.38 102 LYS A CA 1
ATOM 807 C C . LYS A 1 102 ? 5.410 1.667 -13.394 1.00 92.38 102 LYS A C 1
ATOM 809 O O . LYS A 1 102 ? 6.268 1.034 -14.004 1.00 92.38 102 LYS A O 1
ATOM 814 N N . LEU A 1 103 ? 4.778 1.171 -12.327 1.00 93.00 103 LEU A N 1
ATOM 815 C CA . LEU A 1 103 ? 5.015 -0.178 -11.806 1.00 93.00 103 LEU A CA 1
ATOM 816 C C . LEU A 1 103 ? 4.553 -1.251 -12.809 1.00 93.00 103 LEU A C 1
ATOM 818 O O . LEU A 1 103 ? 5.244 -2.251 -13.003 1.00 93.00 103 LEU A O 1
ATOM 822 N N . LEU A 1 104 ? 3.419 -1.026 -13.479 1.00 92.56 104 LEU A N 1
ATOM 823 C CA . LEU A 1 104 ? 2.824 -1.977 -14.427 1.00 92.56 104 LEU A CA 1
ATOM 824 C C . LEU A 1 104 ? 3.429 -1.920 -15.838 1.00 92.56 104 LEU A C 1
ATOM 826 O O . LEU A 1 104 ? 3.397 -2.926 -16.545 1.00 92.56 104 LEU A O 1
ATOM 830 N N . SER A 1 105 ? 4.006 -0.782 -16.236 1.00 88.06 105 SER A N 1
ATOM 831 C CA . SER A 1 105 ? 4.565 -0.562 -17.582 1.00 88.06 105 SER A CA 1
ATOM 832 C C . SER A 1 105 ? 5.980 -1.129 -17.773 1.00 88.06 105 SER A C 1
ATOM 834 O O . SER A 1 105 ? 6.571 -0.972 -18.838 1.00 88.06 105 SER A O 1
ATOM 836 N N . GLY A 1 106 ? 6.567 -1.765 -16.753 1.00 74.56 106 GLY A N 1
ATOM 837 C CA . GLY A 1 106 ? 7.925 -2.305 -16.829 1.00 74.56 106 GLY A CA 1
ATOM 838 C C . GLY A 1 106 ? 8.077 -3.444 -17.847 1.00 74.56 106 GLY A C 1
ATOM 839 O O . GLY A 1 106 ? 7.245 -4.353 -17.921 1.00 74.56 106 GLY A O 1
ATOM 840 N N . ASN A 1 107 ? 9.198 -3.446 -18.579 1.00 72.81 107 ASN A N 1
ATOM 841 C CA . ASN A 1 107 ? 9.571 -4.542 -19.480 1.00 72.81 107 ASN A CA 1
ATOM 842 C C . ASN A 1 107 ? 9.538 -5.895 -18.752 1.00 72.81 107 ASN A C 1
ATOM 844 O O . ASN A 1 107 ? 10.021 -6.018 -17.622 1.00 72.81 107 ASN A O 1
ATOM 848 N N . ALA A 1 108 ? 8.987 -6.911 -19.421 1.00 82.81 108 ALA A N 1
ATOM 849 C CA . ALA A 1 108 ? 8.808 -8.261 -18.884 1.00 82.81 108 ALA A CA 1
ATOM 850 C C . ALA A 1 108 ? 7.976 -8.338 -17.586 1.00 82.81 108 ALA A C 1
ATOM 852 O O . ALA A 1 108 ? 8.146 -9.274 -16.812 1.00 82.81 108 ALA A O 1
ATOM 853 N N . GLN A 1 109 ? 7.083 -7.368 -17.336 1.00 87.62 109 GLN A N 1
ATOM 854 C CA . GLN A 1 109 ? 6.076 -7.442 -16.265 1.00 87.62 109 GLN A CA 1
ATOM 855 C C . GLN A 1 109 ? 6.679 -7.578 -14.854 1.00 87.62 109 GLN A C 1
ATOM 857 O O . GLN A 1 109 ? 6.040 -8.065 -13.927 1.00 87.62 109 GLN A O 1
ATOM 862 N N . LYS A 1 110 ? 7.917 -7.110 -14.655 1.00 90.06 110 LYS A N 1
ATOM 863 C CA . LYS A 1 110 ? 8.653 -7.265 -13.388 1.00 90.06 110 LYS A CA 1
ATOM 864 C C . LYS A 1 110 ? 7.945 -6.652 -12.170 1.00 90.06 110 LYS A C 1
ATOM 866 O O . LYS A 1 110 ? 8.176 -7.098 -11.052 1.00 90.06 110 LYS A O 1
ATOM 871 N N . GLY A 1 111 ? 7.095 -5.642 -12.370 1.00 91.81 111 GLY A N 1
ATOM 872 C CA . GLY A 1 111 ? 6.310 -5.014 -11.301 1.00 91.81 111 GLY A CA 1
ATOM 873 C C . GLY A 1 111 ? 4.959 -5.680 -11.009 1.00 91.81 111 GLY A C 1
ATOM 874 O O . GLY A 1 111 ? 4.363 -5.403 -9.971 1.00 91.81 111 GLY A O 1
ATOM 875 N N . TRP A 1 112 ? 4.480 -6.581 -11.873 1.00 94.88 112 TRP A N 1
ATOM 876 C CA . TRP A 1 112 ? 3.152 -7.192 -11.743 1.00 94.88 112 TRP A CA 1
ATOM 877 C C . TRP A 1 112 ? 2.972 -8.040 -10.484 1.00 94.88 112 TRP A C 1
ATOM 879 O O . TRP A 1 112 ? 1.966 -7.842 -9.805 1.00 94.88 112 TRP A O 1
ATOM 889 N N . PRO A 1 113 ? 3.924 -8.914 -10.095 1.00 95.94 113 PRO A N 1
ATOM 890 C CA . PRO A 1 113 ? 3.777 -9.701 -8.871 1.00 95.94 113 PRO A CA 1
ATOM 891 C C . PRO A 1 113 ? 3.618 -8.830 -7.618 1.00 95.94 113 PRO A C 1
ATOM 893 O O . PRO A 1 113 ? 2.882 -9.181 -6.697 1.00 95.94 113 PRO A O 1
ATOM 896 N N . TYR A 1 114 ? 4.271 -7.663 -7.594 1.00 96.38 114 TYR A N 1
ATOM 897 C CA . TYR A 1 114 ? 4.148 -6.703 -6.498 1.00 96.38 114 TYR A CA 1
ATOM 898 C C . TYR A 1 114 ? 2.762 -6.060 -6.473 1.00 96.38 114 TYR A C 1
ATOM 900 O O . TYR A 1 114 ? 2.144 -5.991 -5.416 1.00 96.38 114 TYR A O 1
ATOM 908 N N . PHE A 1 115 ? 2.252 -5.627 -7.628 1.00 96.50 115 PHE A N 1
ATOM 909 C CA . PHE A 1 115 ? 0.920 -5.031 -7.702 1.00 96.50 115 PHE A CA 1
ATOM 910 C C . PHE A 1 115 ? -0.188 -6.047 -7.401 1.00 96.50 115 PHE A C 1
ATOM 912 O O . PHE A 1 115 ? -1.111 -5.746 -6.652 1.00 96.50 115 PHE A O 1
ATOM 919 N N . GLN A 1 116 ? -0.062 -7.280 -7.901 1.00 97.25 116 GLN A N 1
ATOM 920 C CA . GLN A 1 116 ? -0.982 -8.371 -7.581 1.00 97.25 116 GLN A CA 1
ATOM 921 C C . GLN A 1 116 ? -1.058 -8.612 -6.070 1.00 97.25 116 GLN A C 1
ATOM 923 O O . GLN A 1 116 ? -2.150 -8.763 -5.531 1.00 97.25 116 GLN A O 1
ATOM 928 N N . ARG A 1 117 ? 0.084 -8.606 -5.372 1.00 97.94 117 ARG A N 1
ATOM 929 C CA . ARG A 1 117 ? 0.118 -8.735 -3.910 1.00 97.94 117 ARG A CA 1
ATOM 930 C C . ARG A 1 117 ? -0.658 -7.615 -3.215 1.00 97.94 117 ARG A C 1
ATOM 932 O O . ARG A 1 117 ? -1.433 -7.907 -2.315 1.00 97.94 117 ARG A O 1
ATOM 939 N N . LEU A 1 118 ? -0.509 -6.368 -3.664 1.00 98.00 118 LEU A N 1
ATOM 940 C CA . LEU A 1 118 ? -1.267 -5.237 -3.116 1.00 98.00 118 LEU A CA 1
ATOM 941 C C . LEU A 1 118 ? -2.775 -5.400 -3.349 1.00 98.00 118 LEU A C 1
ATOM 943 O O . LEU A 1 118 ? -3.568 -5.136 -2.451 1.00 98.00 118 LEU A O 1
ATOM 947 N N . LEU A 1 119 ? -3.189 -5.885 -4.523 1.00 97.50 119 LEU A N 1
ATOM 948 C CA . LEU A 1 119 ? -4.600 -6.187 -4.779 1.00 97.50 119 LEU A CA 1
ATOM 949 C C . LEU A 1 119 ? -5.132 -7.275 -3.841 1.00 97.50 119 LEU A C 1
ATOM 951 O O . LEU A 1 119 ? -6.241 -7.147 -3.332 1.00 97.50 119 LEU A O 1
ATOM 955 N N . VAL A 1 120 ? -4.342 -8.318 -3.575 1.00 97.81 120 VAL A N 1
ATOM 956 C CA . VAL A 1 120 ? -4.708 -9.353 -2.598 1.00 97.81 120 VAL 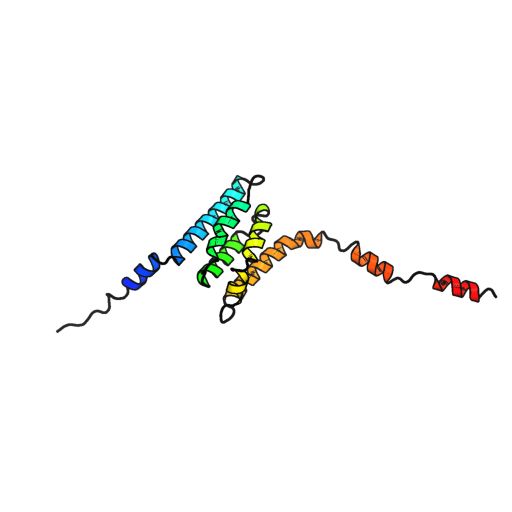A CA 1
ATOM 957 C C . VAL A 1 120 ? -4.884 -8.747 -1.204 1.00 97.81 120 VAL A C 1
ATOM 959 O O . VAL A 1 120 ? -5.899 -9.022 -0.571 1.00 97.81 120 VAL A O 1
ATOM 962 N N . ASP A 1 121 ? -3.965 -7.887 -0.753 1.00 97.81 121 ASP A N 1
ATOM 963 C CA . ASP A 1 121 ? -4.081 -7.205 0.546 1.00 97.81 121 ASP A CA 1
ATOM 964 C C . ASP A 1 121 ? -5.376 -6.377 0.641 1.00 97.81 121 ASP A C 1
ATOM 966 O O . ASP A 1 121 ? -6.074 -6.405 1.658 1.00 97.81 121 ASP A O 1
ATOM 970 N N . LEU A 1 122 ? -5.724 -5.661 -0.436 1.00 96.50 122 LEU A N 1
ATOM 971 C CA . LEU A 1 122 ? -6.954 -4.875 -0.518 1.00 96.50 122 LEU A CA 1
ATOM 972 C C . LEU A 1 122 ? -8.196 -5.770 -0.450 1.00 96.50 122 LEU A C 1
ATOM 974 O O . LEU A 1 122 ? -9.102 -5.505 0.339 1.00 96.50 122 LEU A O 1
ATOM 978 N N . PHE A 1 123 ? -8.246 -6.838 -1.249 1.00 95.12 123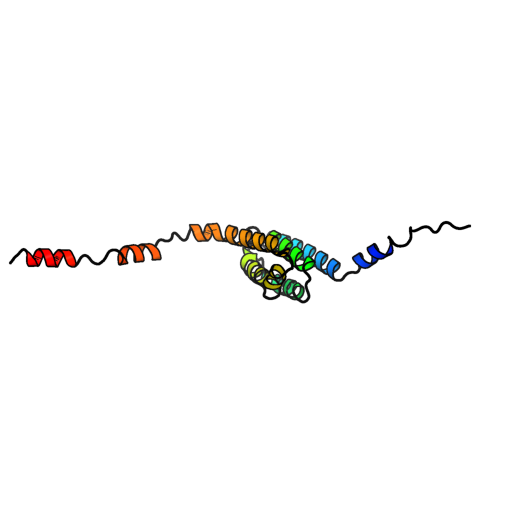 PHE A N 1
ATOM 979 C CA . PHE A 1 123 ? -9.398 -7.736 -1.268 1.00 95.12 123 PHE A CA 1
ATOM 980 C C . PHE A 1 123 ? -9.574 -8.484 0.051 1.00 95.12 123 PHE A C 1
ATOM 982 O O . PHE A 1 123 ? -10.706 -8.619 0.505 1.00 95.12 123 PHE A O 1
ATOM 989 N N . GLN A 1 124 ? -8.489 -8.901 0.707 1.00 95.56 124 GLN A N 1
ATOM 990 C CA . GLN A 1 124 ? -8.548 -9.502 2.043 1.00 95.56 124 GLN A CA 1
ATOM 991 C C . GLN A 1 124 ? -9.110 -8.529 3.082 1.00 95.56 124 GLN A C 1
ATOM 993 O O . GLN A 1 124 ? -9.932 -8.913 3.910 1.00 95.56 124 GLN A O 1
ATOM 998 N N . PHE A 1 125 ? -8.717 -7.256 3.021 1.00 94.69 125 PHE A N 1
ATOM 999 C CA . PHE A 1 125 ? -9.300 -6.231 3.883 1.00 94.69 125 PHE A CA 1
ATOM 1000 C C . PHE A 1 125 ? -10.792 -5.999 3.598 1.00 94.69 125 PHE A C 1
ATOM 1002 O O . PHE A 1 125 ? -11.568 -5.791 4.528 1.00 94.69 125 PHE A O 1
ATOM 1009 N N . MET A 1 126 ? -11.210 -6.055 2.331 1.00 91.44 126 MET A N 1
ATOM 1010 C CA . MET A 1 126 ? -12.608 -5.858 1.929 1.00 91.44 126 MET A CA 1
ATOM 1011 C C . MET A 1 126 ? -13.515 -7.058 2.236 1.00 91.44 126 MET A C 1
ATOM 1013 O O . MET A 1 126 ? -14.705 -6.887 2.494 1.00 91.44 126 MET A O 1
ATOM 1017 N N . GLU A 1 127 ? -12.958 -8.264 2.228 1.00 91.81 127 GLU A N 1
ATOM 1018 C CA . GLU A 1 127 ? -13.633 -9.548 2.418 1.00 91.81 127 GLU A CA 1
ATOM 1019 C C . GLU A 1 127 ? -14.714 -9.569 3.533 1.00 91.81 127 GLU A C 1
ATOM 1021 O O . GLU A 1 127 ? -15.847 -9.975 3.253 1.00 91.81 127 GLU A O 1
ATOM 1026 N N . PRO A 1 128 ? -14.463 -9.111 4.782 1.00 86.38 128 PRO A N 1
ATOM 1027 C CA . PRO A 1 128 ? -15.484 -9.093 5.834 1.00 86.38 128 PRO A CA 1
ATOM 1028 C C . PRO A 1 128 ? -16.642 -8.121 5.573 1.00 86.38 128 PRO A C 1
ATOM 1030 O O . PRO A 1 128 ? -17.733 -8.345 6.094 1.00 86.38 128 PRO A O 1
ATOM 1033 N N . PHE A 1 129 ? -16.432 -7.053 4.804 1.00 83.75 129 PHE A N 1
ATOM 1034 C CA . PHE A 1 129 ? -17.484 -6.093 4.462 1.00 83.75 129 PHE A CA 1
ATOM 1035 C C . PHE A 1 129 ? -18.365 -6.632 3.335 1.00 83.75 129 PHE A C 1
ATOM 1037 O O . PHE A 1 129 ? -19.584 -6.522 3.413 1.00 83.75 129 PHE A O 1
ATOM 1044 N N . LEU A 1 130 ? -17.751 -7.302 2.354 1.00 82.25 130 LEU A N 1
ATOM 1045 C CA . LEU A 1 130 ? -18.444 -7.919 1.219 1.00 82.25 130 LEU A CA 1
ATOM 1046 C C . LEU A 1 130 ? -19.301 -9.127 1.625 1.00 82.25 130 LEU A C 1
ATOM 1048 O O . LEU A 1 130 ? -20.313 -9.405 0.993 1.00 82.25 130 LEU A O 1
ATOM 1052 N N . ARG A 1 131 ? -18.921 -9.839 2.693 1.00 79.94 131 ARG A N 1
ATOM 1053 C CA . ARG A 1 131 ? -19.740 -10.921 3.265 1.00 79.94 131 ARG A CA 1
ATOM 1054 C C . ARG A 1 131 ? -20.935 -10.433 4.078 1.00 79.94 131 ARG A C 1
ATOM 1056 O O . ARG A 1 131 ? -21.923 -11.146 4.171 1.00 79.94 131 ARG A O 1
ATOM 1063 N N . LYS A 1 132 ? -20.813 -9.267 4.719 1.00 60.53 132 LYS A N 1
ATOM 1064 C CA . LYS A 1 132 ? -21.865 -8.676 5.564 1.00 60.53 132 LYS A CA 1
ATOM 1065 C C . LYS A 1 132 ? -22.887 -7.881 4.766 1.00 60.53 132 LYS A C 1
ATOM 1067 O O . LYS A 1 132 ? -23.998 -7.689 5.243 1.00 60.53 132 LYS A O 1
ATOM 1072 N N . THR A 1 133 ? -22.536 -7.445 3.561 1.00 54.28 133 THR A N 1
ATOM 1073 C CA . THR A 1 133 ? -23.523 -7.187 2.517 1.00 54.28 133 THR A CA 1
ATOM 1074 C C . THR A 1 133 ? -24.075 -8.531 2.060 1.00 54.28 133 THR A C 1
ATOM 1076 O O . THR A 1 133 ? -23.750 -9.012 0.976 1.00 54.28 133 THR A O 1
ATOM 1079 N N . GLU A 1 134 ? -24.887 -9.167 2.911 1.00 54.91 134 GLU A N 1
ATOM 1080 C CA . GLU A 1 134 ? -25.911 -10.064 2.396 1.00 54.91 134 GLU A CA 1
ATOM 1081 C C . GLU A 1 134 ? -26.596 -9.302 1.274 1.00 54.91 134 GLU A C 1
ATOM 1083 O O . GLU A 1 134 ? -27.012 -8.149 1.417 1.00 54.91 134 GLU A O 1
ATOM 1088 N N . VAL A 1 135 ? -26.600 -9.927 0.112 1.00 54.94 135 VAL A N 1
ATOM 1089 C CA . VAL A 1 135 ? -27.154 -9.389 -1.112 1.00 54.94 135 VAL A CA 1
ATOM 1090 C C . VAL A 1 135 ? -28.685 -9.480 -1.027 1.00 54.94 135 VAL A C 1
ATOM 1092 O O . VAL A 1 135 ? -29.322 -10.145 -1.832 1.00 54.94 135 VAL A O 1
ATOM 1095 N N . GLY A 1 136 ? -29.257 -8.895 0.028 1.00 51.22 136 GLY A N 1
ATOM 1096 C CA . GLY A 1 136 ? -30.610 -9.171 0.502 1.00 51.22 136 GLY A CA 1
ATOM 1097 C C . GLY A 1 136 ? -31.685 -8.256 -0.068 1.00 51.22 136 GLY A C 1
ATOM 1098 O O . GLY A 1 136 ? -32.845 -8.616 -0.019 1.00 51.22 136 GLY A O 1
ATOM 1099 N N . GLU A 1 137 ? -31.339 -7.102 -0.646 1.00 53.88 137 GLU A N 1
ATOM 1100 C CA . GLU A 1 137 ? -32.361 -6.206 -1.218 1.00 53.88 137 GLU A CA 1
ATOM 1101 C C . GLU A 1 137 ? -32.349 -6.145 -2.753 1.00 53.88 137 GLU A C 1
ATOM 1103 O O . GLU A 1 137 ? -33.410 -6.299 -3.356 1.00 53.88 137 GLU A O 1
ATOM 1108 N N . PRO A 1 138 ? -31.209 -5.996 -3.457 1.00 55.69 138 PRO A N 1
ATOM 1109 C CA . PRO A 1 138 ? -31.261 -5.843 -4.913 1.00 55.69 138 PRO A CA 1
ATOM 1110 C C . PRO A 1 138 ? -31.610 -7.139 -5.655 1.00 55.69 138 PRO A C 1
ATOM 1112 O O . PRO A 1 138 ? -32.203 -7.079 -6.728 1.00 55.69 138 PRO A O 1
ATOM 1115 N N . ILE A 1 139 ? -31.239 -8.309 -5.116 1.00 57.91 139 ILE A N 1
ATOM 1116 C CA . ILE A 1 139 ? -31.522 -9.602 -5.762 1.00 57.91 139 ILE A CA 1
ATOM 1117 C C . ILE A 1 139 ? -32.948 -10.071 -5.461 1.00 57.91 139 ILE A C 1
ATOM 1119 O O . ILE A 1 139 ? -33.588 -10.598 -6.369 1.00 57.91 139 ILE A O 1
ATOM 1123 N N . ASP A 1 140 ? -33.478 -9.812 -4.263 1.00 57.53 140 ASP A N 1
ATOM 1124 C CA . ASP A 1 140 ? -34.876 -10.130 -3.938 1.00 57.53 140 ASP A CA 1
ATOM 1125 C C . ASP A 1 140 ? -35.850 -9.292 -4.766 1.00 57.53 140 ASP A C 1
ATOM 1127 O O . ASP A 1 140 ? -36.799 -9.839 -5.319 1.00 57.53 140 ASP A O 1
ATOM 1131 N N . LEU A 1 141 ? -35.560 -8.005 -4.990 1.00 60.03 141 LEU A N 1
ATOM 1132 C CA . LEU A 1 141 ? -36.364 -7.171 -5.888 1.00 60.03 141 LEU A CA 1
ATOM 1133 C C . LEU A 1 141 ? -36.336 -7.679 -7.336 1.00 60.03 141 LEU A C 1
ATOM 1135 O O . LEU A 1 141 ? -37.350 -7.634 -8.026 1.00 60.03 141 LEU A O 1
ATOM 1139 N N . LEU A 1 142 ? -35.203 -8.197 -7.820 1.00 60.62 142 LEU A N 1
ATOM 1140 C CA . LEU A 1 142 ? -35.127 -8.799 -9.156 1.00 60.62 142 LEU A CA 1
ATOM 1141 C C . LEU A 1 142 ? -35.833 -10.159 -9.222 1.00 60.62 142 LEU A C 1
ATOM 1143 O O . LEU A 1 142 ? -36.428 -10.480 -10.252 1.00 60.62 142 LEU A O 1
ATOM 1147 N N . ALA A 1 143 ? -35.798 -10.946 -8.145 1.00 62.72 143 ALA A N 1
ATOM 1148 C CA . ALA A 1 143 ? -36.554 -12.187 -8.034 1.00 62.72 143 ALA A CA 1
ATOM 1149 C C . ALA A 1 143 ? -38.069 -11.919 -7.984 1.00 62.72 143 ALA A C 1
ATOM 1151 O O . ALA A 1 143 ? -38.829 -12.625 -8.643 1.00 62.72 143 ALA A O 1
ATOM 1152 N N . GLU A 1 144 ? -38.501 -10.868 -7.286 1.00 62.03 144 GLU A N 1
ATOM 1153 C CA . GLU A 1 144 ? -39.891 -10.411 -7.212 1.00 62.03 144 GLU A CA 1
ATOM 1154 C C . GLU A 1 144 ? -40.373 -9.819 -8.546 1.00 62.03 144 GLU A C 1
ATOM 1156 O O . GLU A 1 144 ? -41.449 -10.166 -9.020 1.00 62.03 144 GLU A O 1
ATOM 1161 N N . ILE A 1 145 ? -39.554 -9.010 -9.228 1.00 63.88 145 ILE A N 1
ATOM 1162 C CA . ILE A 1 145 ? -39.882 -8.450 -10.553 1.00 63.88 145 ILE A CA 1
ATOM 1163 C C . ILE A 1 145 ? -39.888 -9.537 -11.646 1.00 63.88 145 ILE A C 1
ATOM 1165 O O . ILE A 1 145 ? -40.678 -9.470 -12.588 1.00 63.88 145 ILE A O 1
ATOM 1169 N N . SER A 1 146 ? -39.034 -10.560 -11.522 1.00 60.88 146 SER A N 1
ATOM 1170 C CA . SER A 1 146 ? -39.040 -11.757 -12.380 1.00 60.88 146 SER A CA 1
ATOM 1171 C C . SER A 1 146 ? -40.312 -12.596 -12.190 1.00 60.88 146 SER A C 1
ATOM 1173 O O . SER A 1 146 ? -40.826 -13.190 -13.143 1.00 60.88 146 SER A O 1
ATOM 1175 N N . GLN A 1 147 ? -40.880 -12.597 -10.981 1.00 60.62 147 GLN A N 1
ATOM 1176 C CA . GLN A 1 147 ? -42.190 -13.175 -10.694 1.00 60.62 147 GLN A CA 1
ATOM 1177 C C . GLN A 1 147 ? -43.302 -12.232 -11.180 1.00 60.62 147 GLN A C 1
ATOM 1179 O O . GLN A 1 147 ? -43.982 -11.569 -10.405 1.00 60.62 147 GLN A O 1
ATOM 1184 N N . SER A 1 148 ? -43.476 -12.190 -12.503 1.00 49.19 148 SER A N 1
ATOM 1185 C CA . SER A 1 148 ? -44.556 -11.506 -13.224 1.00 49.19 148 SER A CA 1
ATOM 1186 C C . SER A 1 148 ? -45.893 -11.486 -12.447 1.00 49.19 148 SER A C 1
ATOM 1188 O O . SER A 1 148 ? -46.298 -12.515 -11.892 1.00 49.19 148 SER A O 1
ATOM 1190 N N . PRO A 1 149 ? -46.606 -10.341 -12.398 1.00 53.25 149 PRO A N 1
ATOM 1191 C CA . PRO A 1 149 ? -47.761 -10.164 -11.526 1.00 53.25 149 PRO A CA 1
ATOM 1192 C C . PRO A 1 149 ? -48.878 -11.158 -11.872 1.00 53.25 149 PRO A C 1
ATOM 1194 O O . PRO A 1 149 ? -49.224 -11.359 -13.036 1.00 53.25 149 PRO A O 1
ATOM 1197 N N . ARG A 1 150 ? -49.471 -11.754 -10.827 1.00 53.91 150 ARG A N 1
ATOM 1198 C CA . ARG A 1 150 ? -50.492 -12.827 -10.832 1.00 53.91 150 ARG A CA 1
ATOM 1199 C C . ARG A 1 150 ? -51.840 -12.482 -11.508 1.00 53.91 150 ARG A C 1
ATOM 1201 O O . ARG A 1 150 ? -52.846 -13.133 -11.237 1.00 53.91 150 ARG A O 1
ATOM 1208 N N . ILE A 1 151 ? -51.884 -11.502 -12.407 1.00 54.72 151 ILE A N 1
ATOM 1209 C CA . ILE A 1 151 ? -53.106 -10.986 -13.045 1.00 54.72 151 ILE A CA 1
ATOM 1210 C C . ILE A 1 151 ? -53.655 -11.942 -14.124 1.00 54.72 151 ILE A C 1
ATOM 1212 O O . ILE A 1 151 ? -54.838 -11.898 -14.447 1.00 54.72 151 ILE A O 1
ATOM 1216 N N . LEU A 1 152 ? -52.847 -12.876 -14.643 1.00 51.19 152 LEU A N 1
ATOM 1217 C CA . LEU A 1 152 ? -53.313 -13.834 -15.660 1.00 51.19 152 LEU A CA 1
ATOM 1218 C C . LEU A 1 152 ? -54.208 -14.958 -15.103 1.00 51.19 152 LEU A C 1
ATOM 1220 O O . LEU A 1 152 ? -54.948 -15.567 -15.866 1.00 51.19 152 LEU A O 1
ATOM 1224 N N . SER A 1 153 ? -54.209 -15.203 -13.785 1.00 55.16 153 SER A N 1
ATOM 1225 C CA . SER A 1 153 ? -55.082 -16.229 -13.181 1.00 55.16 153 SER A CA 1
ATOM 1226 C C . SER A 1 153 ? -56.535 -15.768 -12.987 1.00 55.16 153 SER A C 1
ATOM 1228 O O . SER A 1 153 ? -57.459 -16.585 -12.980 1.00 55.16 153 SER A O 1
ATOM 1230 N N . GLU A 1 154 ? -56.766 -14.455 -12.890 1.00 55.78 154 GLU A N 1
ATOM 1231 C CA . GLU A 1 154 ? -58.112 -13.895 -12.720 1.00 55.78 154 GLU A CA 1
ATOM 1232 C C . GLU A 1 154 ? -58.874 -13.821 -14.050 1.00 55.78 154 GLU A C 1
ATOM 1234 O O . GLU A 1 154 ? -60.086 -14.039 -14.085 1.00 55.78 154 GLU A O 1
ATOM 1239 N N . VAL A 1 155 ? -58.167 -13.611 -15.166 1.00 57.25 155 VAL A N 1
ATOM 1240 C CA . VAL A 1 155 ? -58.781 -13.535 -16.502 1.00 57.25 155 VAL A CA 1
ATOM 1241 C C . VAL A 1 155 ? -59.271 -14.908 -16.976 1.00 57.25 155 VAL A C 1
ATOM 1243 O O . VAL A 1 155 ? -60.378 -15.006 -17.506 1.00 57.25 155 VAL A O 1
ATOM 1246 N N . ASP A 1 156 ? -58.524 -15.982 -16.701 1.00 54.66 156 ASP A N 1
ATOM 1247 C CA . ASP A 1 156 ? -58.947 -17.351 -17.035 1.00 54.66 156 ASP A CA 1
ATOM 1248 C C . ASP A 1 156 ? -60.136 -17.823 -16.186 1.00 54.66 156 ASP A C 1
ATOM 1250 O O . ASP A 1 156 ? -60.999 -18.564 -16.664 1.00 54.66 156 ASP A O 1
ATOM 1254 N N . THR A 1 157 ? -60.238 -17.349 -14.942 1.00 59.19 157 THR A N 1
ATOM 1255 C CA . THR A 1 157 ? -61.385 -17.649 -14.073 1.00 59.19 157 THR A CA 1
ATOM 1256 C C . THR A 1 157 ? -62.641 -16.889 -14.526 1.00 59.19 157 THR A C 1
ATOM 1258 O O . THR A 1 157 ? -63.741 -17.440 -14.483 1.00 59.19 157 THR A O 1
ATOM 1261 N N . ALA A 1 158 ? -62.487 -15.665 -15.047 1.00 56.31 158 ALA A N 1
ATOM 1262 C CA . ALA A 1 158 ? -63.583 -14.870 -15.609 1.00 56.31 158 ALA A CA 1
ATOM 1263 C C . ALA A 1 158 ? -64.055 -15.359 -16.994 1.00 56.31 158 ALA A C 1
ATOM 1265 O O . ALA A 1 158 ? -65.240 -15.256 -17.309 1.00 56.31 158 ALA A O 1
ATOM 1266 N N . LEU A 1 159 ? -63.164 -15.933 -17.813 1.00 54.81 159 LEU A N 1
ATOM 1267 C CA . LEU A 1 159 ? -63.513 -16.508 -19.121 1.00 54.81 159 LEU A CA 1
ATOM 1268 C C . LEU A 1 159 ? -64.196 -17.879 -19.029 1.00 54.81 159 LEU A C 1
ATOM 1270 O O . LEU A 1 159 ? -64.901 -18.263 -19.957 1.00 54.81 159 LEU A O 1
ATOM 1274 N N . LYS A 1 160 ? -64.037 -18.601 -17.913 1.00 57.34 160 LYS A N 1
ATOM 1275 C CA . LYS A 1 160 ? -64.679 -19.907 -17.681 1.00 57.34 160 LYS A CA 1
ATOM 1276 C C . LYS A 1 160 ? -66.051 -19.816 -16.997 1.00 57.34 160 LYS A C 1
ATOM 1278 O O . LYS A 1 160 ? -66.689 -20.843 -16.781 1.00 57.34 160 LYS A O 1
ATOM 1283 N N . ALA A 1 161 ? -66.488 -18.605 -16.645 1.00 59.03 161 ALA A N 1
ATOM 1284 C CA . ALA A 1 161 ? -67.756 -18.323 -15.968 1.00 59.03 161 ALA A CA 1
ATOM 1285 C C . ALA A 1 161 ? -68.842 -17.737 -16.899 1.00 59.03 161 ALA A C 1
ATOM 1287 O O . ALA A 1 161 ? -69.834 -17.193 -16.412 1.00 59.03 161 ALA A O 1
ATOM 1288 N N . LYS A 1 162 ? -68.670 -17.839 -18.222 1.00 47.34 162 LYS A N 1
ATOM 1289 C CA . LYS A 1 162 ? -69.645 -17.412 -19.234 1.00 47.34 162 LYS A CA 1
ATOM 1290 C C . LYS A 1 162 ? -69.976 -18.564 -20.173 1.00 47.34 162 LYS A C 1
ATOM 1292 O O . LYS A 1 162 ? -71.133 -18.592 -20.644 1.00 47.34 162 LYS A O 1
#

Organism: Artemisia annua (NCBI:txid35608)

pLDDT: mean 77.6, std 19.23, range [32.72, 98.0]

Secondary structure (DSSP, 8-state):
------TTSHHHHHHHHHT-HHHHHHHHHHHHHHHHHHHHHHHGGG---HHHHHHHGGGGTT--HHHHHHHHHHHHHT-TTT-GGGHHHHHHHHT-TTTHHHHHTSGGGTTHHHHHHHHHHHHHHHHHHHHHS---SHHHHHHHHHS--TTHHHHHHHHTT-

InterPro domains:
  IPR007196 CCR4-Not complex component, Not1, C-terminal [PF04054] (61-141)
  IPR040398 CCR4-NOT transcription complex subunit 1 [PTHR13162] (18-142)

Sequence (162 aa):
MSNSNPKFQVGLVVVDVYASPVFSILKVLEVTVKFILKDSEEKKTTFNPRPYFSTLDPVFDGANLQVLTALASSFHVLQPLKIPAFSFVWLELVSHRSFMPKLLSGNAQKGWPYFQRLLVDLFQFMEPFLRKTEVGEPIDLLAEISQSPRILSEVDTALKAK

Foldseek 3Di:
DDDDDPPPPVVPVVVVVVPDPLVVLLVVLVVLLVVLLVQCVVCVVNDDQVVSLVVCVVQLPPDDLVSLLSVLVSLLSVFCVSRVNNHVSSVCSLPPPSRPCRLCVDPPRPSVVSNVSNVVSVCVNCVVVVVVPPVPPPVVVVVVVVVPDPPVVVVVVVVVVD

Radius of gyration: 28.59 Å; chains: 1; bounding box: 130×34×40 Å